Protein AF-A0A8T1KEF1-F1 (afdb_monomer_lite)

Sequence (125 aa):
MGLPLAHEVNLGPLIGPEAVEKASELVEDAVIHGAKVLTGGKSSDLGKNFYEATVLTIVNENMRIWGEEIFGPVVPLFSFSRMCPVFSALPGELETGMVAVNVGSRLSKPLWWYQGIPPASPHGP

Foldseek 3Di:
DADPPDPPDPDHFAPDLVLQVLLLVLLVQQVVVPKDWPDFNHADPNDSRRGDQTEIEPGDPVGPVQQDDSSHNYHYDDDDDDVPPPQVRRPPDPVDPDDDDDDDPDDPDDPCVVVVHDPDDPPDD

pLDDT: mean 75.49, std 22.12, range [38.0, 97.62]

Radius of gyration: 19.04 Å; chains: 1; bounding box: 67×28×41 Å

Organism: NCBI:txid29920

InterPro domains:
  IPR015590 Aldehyde dehydrogenase domain [PF00171] (1-81)
  IPR016161 Aldehyde/histidinol dehydrogenase [SSF53720] (2-117)
  IPR016163 Aldehyde dehydrogenase, C-terminal [G3DSA:3.40.309.10] (1-82)
  IPR050740 Aldehyde Dehydrogenase Superfamily [PTHR43353] (5-81)

Structure (mmCIF, N/CA/C/O backbone):
data_AF-A0A8T1KEF1-F1
#
_entry.id   AF-A0A8T1KEF1-F1
#
loop_
_atom_site.group_PDB
_atom_site.id
_atom_site.type_symbol
_atom_site.label_atom_id
_atom_site.label_alt_id
_atom_site.label_comp_id
_atom_site.label_asym_id
_atom_site.label_entity_id
_atom_site.label_seq_id
_atom_site.pdbx_PDB_ins_code
_atom_site.Cartn_x
_atom_site.Cartn_y
_atom_site.Cartn_z
_atom_site.occupancy
_atom_site.B_iso_or_equiv
_atom_site.auth_seq_id
_atom_site.auth_comp_id
_atom_site.auth_asym_id
_atom_site.auth_atom_id
_atom_site.pdbx_PDB_model_num
ATOM 1 N N . MET A 1 1 ? -1.444 -8.962 12.831 1.00 87.88 1 MET A N 1
ATOM 2 C CA . MET A 1 1 ? -1.525 -7.552 13.274 1.00 87.88 1 MET A CA 1
ATOM 3 C C . MET A 1 1 ? -2.254 -7.504 14.600 1.00 87.88 1 MET A C 1
ATOM 5 O O . MET A 1 1 ? -3.103 -8.359 14.817 1.00 87.88 1 MET A O 1
ATOM 9 N N . GLY A 1 2 ? -1.939 -6.551 15.472 1.00 87.62 2 GLY A N 1
ATOM 10 C CA . GLY A 1 2 ? -2.623 -6.433 16.759 1.00 87.62 2 GLY A CA 1
ATOM 11 C C . GLY A 1 2 ? -2.019 -5.377 17.674 1.00 87.62 2 GLY A C 1
ATOM 12 O O . GLY A 1 2 ? -1.130 -4.625 17.278 1.00 87.62 2 GLY A O 1
ATOM 13 N N . LEU A 1 3 ? -2.513 -5.318 18.912 1.00 88.31 3 LEU A N 1
ATOM 14 C CA . LEU A 1 3 ? -1.974 -4.414 19.926 1.00 88.31 3 LEU A CA 1
ATOM 15 C C . LEU A 1 3 ? -0.510 -4.767 20.240 1.00 88.31 3 LEU A C 1
ATOM 17 O O . LEU A 1 3 ? -0.198 -5.945 20.405 1.00 88.31 3 LEU A O 1
ATOM 21 N N . PRO A 1 4 ? 0.380 -3.773 20.394 1.00 82.69 4 PRO A N 1
ATOM 22 C CA . PRO A 1 4 ? 1.822 -4.009 20.516 1.00 82.69 4 PRO A CA 1
ATOM 23 C C . PRO A 1 4 ? 2.234 -4.768 21.787 1.00 82.69 4 PRO A C 1
ATOM 25 O O . PRO A 1 4 ? 3.337 -5.296 21.846 1.00 82.69 4 PRO A O 1
ATOM 28 N N . LEU A 1 5 ? 1.363 -4.831 22.801 1.00 87.06 5 LEU A N 1
ATOM 29 C CA . LEU A 1 5 ? 1.615 -5.551 24.055 1.00 87.06 5 LEU A CA 1
ATOM 30 C C . LEU A 1 5 ? 1.075 -6.991 24.055 1.00 87.06 5 LEU A C 1
ATOM 32 O O . LEU A 1 5 ? 1.278 -7.712 25.030 1.00 87.06 5 LEU A O 1
ATOM 36 N N . ALA A 1 6 ? 0.357 -7.410 23.009 1.00 84.38 6 ALA A N 1
ATOM 37 C CA . ALA A 1 6 ? -0.170 -8.766 22.922 1.00 84.38 6 ALA A CA 1
ATOM 38 C C . ALA A 1 6 ? 0.920 -9.752 22.475 1.00 84.38 6 ALA A C 1
ATOM 40 O O . ALA A 1 6 ? 1.744 -9.449 21.611 1.00 84.38 6 ALA A O 1
ATOM 41 N N . HIS A 1 7 ? 0.902 -10.952 23.059 1.00 77.75 7 HIS A N 1
ATOM 42 C CA . HIS A 1 7 ? 1.778 -12.042 22.638 1.00 77.75 7 HIS A CA 1
ATOM 43 C C . HIS A 1 7 ? 1.435 -12.439 21.188 1.00 77.75 7 HIS A C 1
ATOM 45 O O . HIS A 1 7 ? 0.266 -12.420 20.808 1.00 77.75 7 HIS A O 1
ATOM 51 N N . GLU A 1 8 ? 2.445 -12.783 20.383 1.00 86.62 8 GLU A N 1
ATOM 52 C CA . GLU A 1 8 ? 2.295 -13.220 18.975 1.00 86.62 8 GLU A CA 1
ATOM 53 C C . GLU A 1 8 ? 1.862 -12.136 17.962 1.00 86.62 8 GLU A C 1
ATOM 55 O O . GLU A 1 8 ? 1.349 -12.440 16.885 1.00 86.62 8 GLU A O 1
ATOM 60 N N . VAL A 1 9 ? 2.108 -10.853 18.251 1.00 87.25 9 VAL A N 1
ATOM 61 C CA . VAL A 1 9 ? 1.891 -9.766 17.282 1.00 87.25 9 VAL A CA 1
ATOM 62 C C . VAL A 1 9 ? 3.174 -9.430 16.518 1.00 87.25 9 VAL A C 1
ATOM 64 O O . VAL A 1 9 ? 4.139 -8.931 17.086 1.00 87.25 9 VAL A O 1
ATOM 67 N N . ASN A 1 10 ? 3.163 -9.634 15.196 1.00 86.56 10 ASN A N 1
ATOM 68 C CA . ASN A 1 10 ? 4.283 -9.263 14.313 1.00 86.56 10 ASN A CA 1
ATOM 69 C C . ASN A 1 10 ? 4.191 -7.844 13.728 1.00 86.56 10 ASN A C 1
ATOM 71 O O . ASN A 1 10 ? 5.178 -7.341 13.201 1.00 86.56 10 ASN A O 1
ATOM 75 N N . LEU A 1 11 ? 3.010 -7.218 13.764 1.00 89.50 11 LEU A N 1
ATOM 76 C CA . LEU A 1 11 ? 2.776 -5.896 13.178 1.00 89.50 11 LEU A CA 1
ATOM 77 C C . LEU A 1 11 ? 1.776 -5.107 14.032 1.00 89.50 11 LEU A C 1
ATOM 79 O O . LEU A 1 11 ? 0.619 -5.518 14.177 1.00 89.50 11 LEU A O 1
ATOM 83 N N . GLY A 1 12 ? 2.261 -4.010 14.612 1.00 91.75 12 GLY A N 1
ATOM 84 C CA . GLY A 1 12 ? 1.495 -3.069 15.426 1.00 91.75 12 GLY A CA 1
ATOM 85 C C . GLY A 1 12 ? 0.907 -1.907 14.613 1.00 91.75 12 GLY A C 1
ATOM 86 O O . GLY A 1 12 ? 1.032 -1.891 13.388 1.00 91.75 12 GLY A O 1
ATOM 87 N N . PRO A 1 13 ? 0.255 -0.942 15.282 1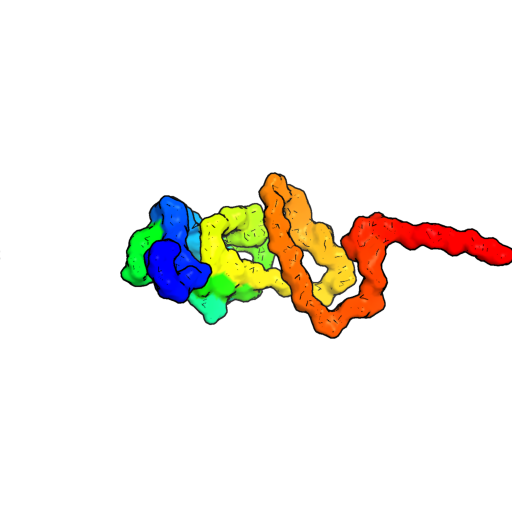.00 94.69 13 PRO A N 1
ATOM 88 C CA . PRO A 1 13 ? -0.279 0.248 14.631 1.00 94.69 13 PRO A CA 1
ATOM 89 C C . PRO A 1 13 ? 0.840 1.196 14.185 1.00 94.69 13 PRO A C 1
ATOM 91 O O . PRO A 1 13 ? 1.941 1.191 14.736 1.00 94.69 13 PRO A O 1
ATOM 94 N N . LEU A 1 14 ? 0.520 2.060 13.228 1.00 94.12 14 LEU A N 1
ATOM 95 C CA . LEU A 1 14 ? 1.307 3.242 12.908 1.00 94.12 14 LEU A CA 1
ATOM 96 C C . LEU A 1 14 ? 1.209 4.290 14.019 1.00 94.12 14 LEU A C 1
ATOM 98 O O . LEU A 1 14 ? 0.326 4.247 14.881 1.00 94.12 14 LEU A O 1
ATOM 102 N N . ILE A 1 15 ? 2.127 5.256 13.973 1.00 93.62 15 ILE A N 1
ATOM 103 C CA . ILE A 1 15 ? 2.265 6.302 14.993 1.00 93.62 15 ILE A CA 1
ATOM 104 C C . ILE A 1 15 ? 0.994 7.150 15.161 1.00 93.62 15 ILE A C 1
ATOM 106 O O . ILE A 1 15 ? 0.706 7.622 16.258 1.00 93.62 15 ILE A O 1
ATOM 110 N N . GLY A 1 16 ? 0.204 7.301 14.095 1.00 94.25 16 GLY A N 1
ATOM 111 C CA . GLY A 1 16 ? -1.014 8.098 14.088 1.00 94.25 16 GLY A CA 1
ATOM 112 C C . GLY A 1 16 ? -1.805 7.966 12.783 1.00 94.25 16 GLY A C 1
ATOM 113 O O . GLY A 1 16 ? -1.338 7.314 11.847 1.00 94.25 16 GLY A O 1
ATOM 114 N N . PRO A 1 17 ? -2.991 8.595 12.711 1.00 93.88 17 PRO A N 1
ATOM 115 C CA . PRO A 1 17 ? -3.856 8.547 11.532 1.00 93.88 17 PRO A CA 1
ATOM 116 C C . PRO A 1 17 ? -3.216 9.201 10.299 1.00 93.88 17 PRO A C 1
ATOM 118 O O . PRO A 1 17 ? -3.391 8.690 9.202 1.00 93.88 17 PRO A O 1
ATOM 121 N N . GLU A 1 18 ? -2.405 10.248 10.474 1.00 94.69 18 GLU A N 1
ATOM 122 C CA . GLU A 1 18 ? -1.678 10.902 9.370 1.00 94.69 18 GLU A CA 1
ATOM 123 C C . GLU A 1 18 ? -0.717 9.937 8.656 1.00 94.69 18 GLU A C 1
ATOM 125 O O . GLU A 1 18 ? -0.559 9.985 7.440 1.00 94.69 18 GLU A O 1
ATOM 130 N N . ALA A 1 19 ? -0.100 9.004 9.393 1.00 94.25 19 ALA A N 1
ATOM 131 C CA . ALA A 1 19 ? 0.765 7.987 8.796 1.00 94.25 19 ALA A CA 1
ATOM 132 C C . ALA A 1 19 ? -0.034 6.941 7.998 1.00 94.25 19 ALA A C 1
ATOM 134 O O . ALA A 1 19 ? 0.452 6.434 6.990 1.00 94.25 19 ALA A O 1
ATOM 135 N N . VAL A 1 20 ? -1.262 6.630 8.431 1.00 95.62 20 VAL A N 1
ATOM 136 C CA . VAL A 1 20 ? -2.186 5.748 7.697 1.00 95.62 20 VAL A CA 1
ATOM 137 C C . VAL A 1 20 ? -2.658 6.427 6.413 1.00 95.62 20 VAL A C 1
ATOM 139 O O . VAL A 1 20 ? -2.646 5.799 5.359 1.00 95.62 20 VAL A O 1
ATOM 142 N N . GLU A 1 21 ? -3.027 7.705 6.495 1.00 95.25 21 GLU A N 1
ATOM 143 C CA . GLU A 1 21 ? -3.440 8.519 5.349 1.00 95.25 21 GLU A CA 1
ATOM 144 C C . GLU A 1 21 ? -2.317 8.621 4.315 1.00 95.25 21 GLU A C 1
ATOM 146 O O . GLU A 1 21 ? -2.516 8.221 3.172 1.00 95.25 21 GLU A O 1
ATOM 151 N N . LYS A 1 22 ? -1.100 8.994 4.736 1.00 95.12 22 LYS A N 1
ATOM 152 C CA . LYS A 1 22 ? 0.072 9.037 3.850 1.00 95.12 22 LYS A CA 1
ATOM 153 C C . LYS A 1 22 ? 0.339 7.691 3.168 1.00 95.12 22 LYS A C 1
ATOM 155 O O . LYS A 1 22 ? 0.625 7.650 1.972 1.00 95.12 22 LYS A O 1
ATOM 160 N N . ALA A 1 23 ? 0.256 6.584 3.910 1.00 95.56 23 ALA A N 1
ATOM 161 C CA . ALA A 1 23 ? 0.446 5.255 3.333 1.00 95.56 23 ALA A CA 1
ATOM 162 C C . ALA A 1 23 ? -0.637 4.931 2.290 1.00 95.56 23 ALA A C 1
ATOM 164 O O . ALA A 1 23 ? -0.311 4.408 1.225 1.00 95.56 23 ALA A O 1
ATOM 165 N N . SER A 1 24 ? -1.899 5.281 2.569 1.00 96.06 24 SER A N 1
ATOM 166 C CA . SER A 1 24 ? -3.013 5.112 1.629 1.00 96.06 24 SER A CA 1
ATOM 167 C C . SER A 1 24 ? -2.817 5.940 0.366 1.00 96.06 24 SER A C 1
ATOM 169 O O . SER A 1 24 ? -2.888 5.386 -0.724 1.00 96.06 24 SER A O 1
ATOM 171 N N . GLU A 1 25 ? -2.475 7.223 0.494 1.00 96.88 25 GLU A N 1
ATOM 172 C CA . GLU A 1 25 ? -2.245 8.118 -0.644 1.00 96.88 25 GLU A CA 1
ATOM 173 C C . GLU A 1 25 ? -1.134 7.612 -1.570 1.00 96.88 25 GLU A C 1
ATOM 175 O O . GLU A 1 25 ? -1.282 7.643 -2.790 1.00 96.88 25 GLU A O 1
ATOM 180 N N . LEU A 1 26 ? -0.024 7.119 -1.010 1.00 96.62 26 LEU A N 1
ATOM 181 C CA . LEU A 1 26 ? 1.083 6.574 -1.802 1.00 96.62 26 LEU A CA 1
ATOM 182 C C . LEU A 1 26 ? 0.702 5.272 -2.515 1.00 96.62 26 LEU A C 1
ATOM 184 O O . LEU A 1 26 ? 1.136 5.035 -3.644 1.00 96.62 26 LEU A O 1
ATOM 188 N N . VAL A 1 27 ? -0.105 4.423 -1.874 1.00 96.69 27 VAL A N 1
ATOM 189 C CA . VAL A 1 27 ? -0.628 3.197 -2.491 1.00 96.69 27 VAL A CA 1
ATOM 190 C C . VAL A 1 27 ? -1.625 3.532 -3.598 1.00 96.69 27 VAL A C 1
ATOM 192 O O . VAL A 1 27 ? -1.541 2.959 -4.683 1.00 96.69 27 VAL A O 1
ATOM 195 N N . GLU A 1 28 ? -2.540 4.465 -3.353 1.00 97.25 28 GLU A N 1
ATOM 196 C CA . GLU A 1 28 ? -3.536 4.925 -4.322 1.00 97.25 28 GLU A CA 1
ATOM 197 C C . GLU A 1 28 ? -2.873 5.565 -5.543 1.00 97.25 28 GLU A C 1
ATOM 199 O O . GLU A 1 28 ? -3.186 5.183 -6.671 1.00 97.25 28 GLU A O 1
ATOM 204 N N . ASP A 1 29 ? -1.902 6.457 -5.332 1.00 97.44 29 ASP A N 1
ATOM 205 C CA . ASP A 1 29 ? -1.092 7.048 -6.398 1.00 97.44 29 ASP A CA 1
ATOM 206 C C . ASP A 1 29 ? -0.408 5.970 -7.243 1.00 97.44 29 ASP A C 1
ATOM 208 O O . ASP A 1 29 ? -0.520 5.969 -8.472 1.00 97.44 29 ASP A O 1
ATOM 212 N N . ALA A 1 30 ? 0.246 5.002 -6.597 1.00 96.25 30 ALA A N 1
ATOM 213 C CA . ALA A 1 30 ? 0.907 3.918 -7.304 1.00 96.25 30 ALA A CA 1
ATOM 214 C C . ALA A 1 30 ? -0.091 3.105 -8.146 1.00 96.25 30 ALA A C 1
ATOM 216 O O . ALA A 1 30 ? 0.192 2.792 -9.302 1.00 96.25 30 ALA A O 1
ATOM 217 N N . VAL A 1 31 ? -1.272 2.785 -7.607 1.00 96.88 31 VAL A N 1
ATOM 218 C CA . VAL A 1 31 ? -2.317 2.040 -8.331 1.00 96.88 31 VAL A CA 1
ATOM 219 C C . VAL A 1 31 ? -2.857 2.838 -9.521 1.00 96.88 31 VAL A C 1
ATOM 221 O O . VAL A 1 31 ? -2.996 2.273 -10.608 1.00 96.88 31 VAL A O 1
ATOM 224 N N . ILE A 1 32 ? -3.100 4.143 -9.358 1.00 97.62 32 ILE A N 1
ATOM 225 C CA . ILE A 1 32 ? -3.529 5.045 -10.442 1.00 97.62 32 ILE A CA 1
ATOM 226 C C . ILE A 1 32 ? -2.507 5.046 -11.586 1.00 97.62 32 ILE A C 1
ATOM 228 O O . ILE A 1 32 ? -2.883 5.008 -12.758 1.00 97.62 32 ILE A O 1
ATOM 232 N N . HIS A 1 33 ? -1.218 5.009 -11.253 1.00 96.06 33 HIS A N 1
ATOM 233 C CA . HIS A 1 33 ? -0.115 4.981 -12.215 1.00 96.06 33 HIS A CA 1
ATOM 234 C C . HIS A 1 33 ? 0.272 3.563 -12.685 1.00 96.06 33 HIS A C 1
ATOM 236 O O . HIS A 1 33 ? 1.287 3.382 -13.363 1.00 96.06 33 HIS A O 1
ATOM 242 N N . GLY A 1 34 ? -0.542 2.548 -12.373 1.00 94.88 34 GLY A N 1
ATOM 243 C CA . GLY A 1 34 ? -0.443 1.205 -12.952 1.00 94.88 34 GLY A CA 1
ATOM 244 C C . GLY A 1 34 ? 0.242 0.144 -12.087 1.00 94.88 34 GLY A C 1
ATOM 245 O O . GLY A 1 34 ? 0.461 -0.972 -12.571 1.00 94.88 34 GLY A O 1
ATOM 246 N N . ALA A 1 35 ? 0.557 0.441 -10.824 1.00 95.81 35 ALA A N 1
ATOM 247 C CA . ALA A 1 35 ? 0.988 -0.577 -9.874 1.00 95.81 35 ALA A CA 1
ATOM 248 C C . ALA A 1 35 ? -0.162 -1.537 -9.561 1.00 95.81 35 ALA A C 1
ATOM 250 O O . ALA A 1 35 ? -1.345 -1.216 -9.689 1.00 95.81 35 ALA A O 1
ATOM 251 N N . LYS A 1 36 ? 0.189 -2.733 -9.095 1.00 96.25 36 LYS A N 1
ATOM 252 C CA . LYS A 1 36 ? -0.781 -3.723 -8.626 1.00 96.25 36 LYS A CA 1
ATOM 253 C C . LYS A 1 36 ? -0.540 -4.061 -7.169 1.00 96.25 36 LYS A C 1
ATOM 255 O O . LYS A 1 36 ? 0.573 -4.435 -6.799 1.00 96.25 36 LYS A O 1
ATOM 260 N N . VAL A 1 37 ? -1.608 -4.011 -6.382 1.00 97.06 37 VAL A N 1
ATOM 261 C CA . VAL A 1 37 ? -1.632 -4.513 -5.007 1.00 97.06 37 VAL A CA 1
ATOM 262 C C . VAL A 1 37 ? -1.697 -6.038 -5.048 1.00 97.06 37 VAL A C 1
ATOM 264 O O . VAL A 1 37 ? -2.654 -6.610 -5.566 1.00 97.06 37 VAL A O 1
ATOM 267 N N . LEU A 1 38 ? -0.668 -6.702 -4.525 1.00 96.06 38 LEU A N 1
ATOM 268 C CA . LEU A 1 38 ? -0.631 -8.161 -4.398 1.00 96.06 38 LEU A CA 1
ATOM 269 C C . LEU A 1 38 ? -1.322 -8.635 -3.110 1.00 96.06 38 LEU A C 1
ATOM 271 O O . LEU A 1 38 ? -1.942 -9.693 -3.088 1.00 96.06 38 LEU A O 1
ATOM 275 N N . THR A 1 39 ? -1.203 -7.852 -2.039 1.00 95.75 39 THR A N 1
ATOM 276 C CA . THR A 1 39 ? -1.862 -8.062 -0.743 1.00 95.75 39 THR A CA 1
ATOM 277 C C . THR A 1 39 ? -1.980 -6.723 -0.022 1.00 95.75 39 THR A C 1
ATOM 279 O O . THR A 1 39 ? -1.178 -5.826 -0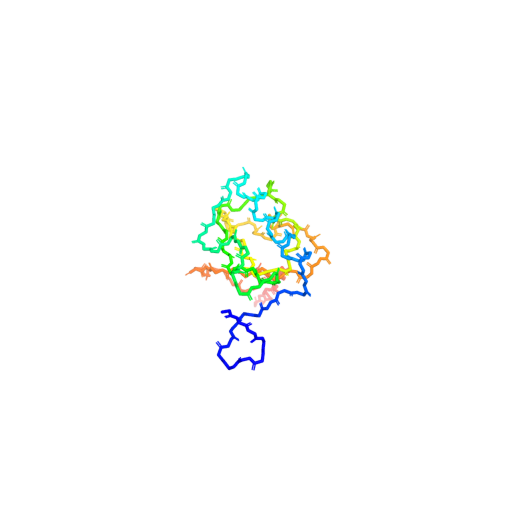.292 1.00 95.75 39 THR A O 1
ATOM 282 N N . GLY A 1 40 ? -2.937 -6.601 0.900 1.00 96.25 40 GLY A N 1
ATOM 283 C CA . GLY A 1 40 ? -3.145 -5.397 1.704 1.00 96.25 40 GLY A CA 1
ATOM 284 C C . GLY A 1 40 ? -3.746 -4.240 0.905 1.00 96.25 40 GLY A C 1
ATOM 285 O O . GLY A 1 40 ? -4.678 -4.430 0.124 1.00 96.25 40 GLY A O 1
ATOM 286 N N . GLY A 1 41 ? -3.180 -3.047 1.089 1.00 94.62 41 GLY A N 1
ATOM 287 C CA . GLY A 1 41 ? -3.507 -1.829 0.344 1.00 94.62 41 GLY A CA 1
ATOM 288 C C . GLY A 1 41 ? -4.655 -1.012 0.928 1.00 94.62 41 GLY A C 1
ATOM 289 O O . GLY A 1 41 ? -5.274 -0.238 0.205 1.00 94.62 41 GLY A O 1
ATOM 290 N N . LYS A 1 42 ? -4.982 -1.207 2.209 1.00 95.56 42 LYS A N 1
ATOM 291 C CA . LYS A 1 42 ? -6.086 -0.515 2.883 1.00 95.56 42 LYS A CA 1
ATOM 292 C C . LYS A 1 42 ? -5.865 -0.401 4.389 1.00 95.56 42 LYS A C 1
ATOM 294 O O . LYS A 1 42 ? -5.070 -1.135 4.979 1.00 95.56 42 LYS A O 1
ATOM 299 N N . SER A 1 43 ? -6.628 0.489 5.014 1.00 93.94 43 SER A N 1
ATOM 300 C CA . SER A 1 43 ? -6.754 0.562 6.471 1.00 93.94 43 SER A CA 1
ATOM 301 C C . SER A 1 43 ? -7.365 -0.721 7.035 1.00 93.94 43 SER A C 1
ATOM 303 O O . SER A 1 43 ? -8.208 -1.356 6.402 1.00 93.94 43 SER A O 1
ATOM 305 N N . SER A 1 44 ? -6.935 -1.104 8.234 1.00 92.44 44 SER A N 1
ATOM 306 C CA . SER A 1 44 ? -7.372 -2.332 8.896 1.00 92.44 44 SER A CA 1
ATOM 307 C C . SER A 1 44 ? -8.511 -2.069 9.883 1.00 92.44 44 SER A C 1
ATOM 309 O O . SER A 1 44 ? -8.508 -1.076 10.610 1.00 92.44 44 SER A O 1
ATOM 311 N N . ASP A 1 45 ? -9.431 -3.027 10.001 1.00 90.88 45 ASP A N 1
ATOM 312 C CA . ASP A 1 45 ? -10.554 -2.969 10.950 1.00 90.88 45 ASP A CA 1
ATOM 313 C C . ASP A 1 45 ? -10.122 -3.019 12.431 1.00 90.88 45 ASP A C 1
ATOM 315 O O . ASP A 1 45 ? -10.930 -2.807 13.333 1.00 90.88 45 ASP A O 1
ATOM 319 N N . LEU A 1 46 ? -8.836 -3.272 12.705 1.00 89.31 46 LEU A N 1
ATOM 320 C CA . LEU A 1 46 ? -8.258 -3.291 14.054 1.00 89.31 46 LEU A CA 1
ATOM 321 C C . LEU A 1 46 ? -8.171 -1.897 14.701 1.00 89.31 46 LEU A C 1
ATOM 323 O O . LEU A 1 46 ? -7.960 -1.796 15.911 1.00 89.31 46 LEU A O 1
ATOM 327 N N . GLY A 1 47 ? -8.328 -0.825 13.920 1.00 91.19 47 GLY A N 1
ATOM 328 C CA . GLY A 1 47 ? -8.420 0.543 14.423 1.00 91.19 47 GLY A CA 1
ATOM 329 C C . GLY A 1 47 ? -7.835 1.583 13.470 1.00 91.19 47 GLY A C 1
ATOM 330 O O . GLY A 1 47 ? -7.128 1.262 12.522 1.00 91.19 47 GLY A O 1
ATOM 331 N N . LYS A 1 48 ? -8.077 2.863 13.774 1.00 93.12 48 LYS A N 1
ATOM 332 C CA . LYS A 1 48 ? -7.738 4.007 12.901 1.00 93.12 48 LYS A CA 1
ATOM 333 C C . LYS A 1 48 ? -6.253 4.161 12.564 1.00 93.12 48 LYS A C 1
ATOM 335 O O . LYS A 1 48 ? -5.935 4.815 11.583 1.00 93.12 48 LYS A O 1
ATOM 340 N N . ASN A 1 49 ? -5.368 3.581 13.373 1.00 95.69 49 ASN A N 1
ATOM 341 C CA . ASN A 1 49 ? -3.920 3.661 13.181 1.00 95.69 49 ASN A CA 1
ATOM 342 C C . ASN A 1 49 ? -3.343 2.391 12.539 1.00 95.69 49 ASN A C 1
ATOM 344 O O . ASN A 1 49 ? -2.128 2.252 12.453 1.00 95.69 49 ASN A O 1
ATOM 348 N N . PHE A 1 50 ? -4.172 1.429 12.133 1.00 95.25 50 PHE A N 1
ATOM 349 C CA . PHE A 1 50 ? -3.695 0.202 11.509 1.00 95.25 50 PHE A CA 1
ATOM 350 C C . PHE A 1 50 ? -3.852 0.275 9.992 1.00 95.25 50 PHE A C 1
ATOM 352 O O . PHE A 1 50 ? -4.931 0.565 9.478 1.00 95.25 50 PHE A O 1
ATOM 359 N N . TYR A 1 51 ? -2.777 -0.064 9.287 1.00 96.06 51 TYR A N 1
ATOM 360 C CA . TYR A 1 51 ? -2.759 -0.230 7.839 1.00 96.06 51 TYR A CA 1
ATOM 361 C C . TYR A 1 51 ? -2.293 -1.649 7.514 1.00 96.06 51 TYR A C 1
ATOM 363 O O . TYR A 1 51 ? -1.400 -2.178 8.182 1.00 96.06 51 TYR A O 1
ATOM 371 N N . GLU A 1 52 ? -2.927 -2.296 6.539 1.00 96.12 52 GLU A N 1
ATOM 372 C CA . GLU A 1 52 ? -2.602 -3.675 6.186 1.00 96.12 52 GLU A CA 1
ATOM 373 C C . GLU A 1 52 ? -1.187 -3.787 5.605 1.00 96.12 52 GLU A C 1
ATOM 375 O O . GLU A 1 52 ? -0.721 -2.915 4.868 1.00 96.12 52 GLU A O 1
ATOM 380 N N . ALA A 1 53 ? -0.506 -4.897 5.902 1.00 95.62 53 ALA A N 1
ATOM 381 C CA . ALA A 1 53 ? 0.762 -5.215 5.259 1.00 95.62 53 ALA A CA 1
ATOM 382 C C . ALA A 1 53 ? 0.558 -5.315 3.742 1.00 95.62 53 ALA A C 1
ATOM 384 O O . ALA A 1 53 ? -0.187 -6.171 3.258 1.00 95.62 53 ALA A O 1
ATOM 385 N N . THR A 1 54 ? 1.211 -4.420 3.009 1.00 96.25 54 THR A N 1
ATOM 386 C CA . THR A 1 54 ? 0.934 -4.156 1.602 1.00 96.25 54 THR A CA 1
ATOM 387 C C . THR A 1 54 ? 2.141 -4.486 0.749 1.00 96.25 54 THR A C 1
ATOM 389 O O . THR A 1 54 ? 3.254 -4.059 1.043 1.00 96.25 54 THR A O 1
ATOM 392 N N . VAL A 1 55 ? 1.921 -5.221 -0.338 1.00 95.50 55 VAL A N 1
ATOM 393 C CA . VAL A 1 55 ? 2.951 -5.465 -1.354 1.00 95.50 55 VAL A CA 1
ATOM 394 C C . VAL A 1 55 ? 2.463 -4.902 -2.676 1.00 95.50 55 VAL A C 1
ATOM 396 O O . VAL A 1 55 ? 1.405 -5.304 -3.164 1.00 95.50 55 VAL A O 1
ATOM 399 N N . LEU A 1 56 ? 3.244 -3.996 -3.262 1.00 94.81 56 LEU A N 1
ATOM 400 C CA . LEU A 1 56 ? 2.987 -3.448 -4.590 1.00 94.81 56 LEU A CA 1
ATOM 401 C C . LEU A 1 56 ? 3.921 -4.083 -5.614 1.00 94.81 56 LEU A C 1
ATOM 403 O O . LEU A 1 56 ? 5.099 -4.303 -5.354 1.00 94.81 56 LEU A O 1
ATOM 407 N N . THR A 1 57 ? 3.396 -4.350 -6.801 1.00 93.81 57 THR A N 1
ATOM 408 C CA . THR A 1 57 ? 4.145 -4.857 -7.956 1.00 93.81 57 THR A CA 1
ATOM 409 C C . THR A 1 57 ? 3.978 -3.914 -9.139 1.00 93.81 57 THR A C 1
ATOM 411 O O . THR A 1 57 ? 3.036 -3.125 -9.170 1.00 93.81 57 THR A O 1
ATOM 414 N N . ILE A 1 58 ? 4.864 -4.024 -10.138 1.00 91.31 58 ILE A N 1
ATOM 415 C CA . ILE A 1 58 ? 4.861 -3.150 -11.329 1.00 91.31 58 ILE A CA 1
ATOM 416 C C . ILE A 1 58 ? 5.111 -1.679 -10.938 1.00 91.31 58 ILE A C 1
ATOM 418 O O . ILE A 1 58 ? 4.614 -0.753 -11.572 1.00 91.31 58 ILE A O 1
ATOM 422 N N . VAL A 1 59 ? 5.891 -1.457 -9.876 1.00 91.69 59 VAL A N 1
ATOM 423 C CA . VAL A 1 59 ? 6.237 -0.105 -9.434 1.00 91.69 59 VAL A CA 1
ATOM 424 C C . VAL A 1 59 ? 7.292 0.484 -10.372 1.00 91.69 59 VAL A C 1
ATOM 426 O O . VAL A 1 59 ? 8.273 -0.190 -10.697 1.00 91.69 59 VAL A O 1
ATOM 429 N N . ASN A 1 60 ? 7.079 1.723 -10.822 1.00 87.75 60 ASN A N 1
ATOM 430 C CA . ASN A 1 60 ? 7.972 2.444 -11.732 1.00 87.75 60 ASN A CA 1
ATOM 431 C C . ASN A 1 60 ? 8.202 3.899 -11.287 1.00 87.75 60 ASN A C 1
ATOM 433 O O . ASN A 1 60 ? 7.526 4.392 -10.389 1.00 87.75 60 ASN A O 1
ATOM 437 N N . GLU A 1 61 ? 9.159 4.566 -11.930 1.00 88.94 61 GLU A N 1
ATOM 438 C CA . GLU A 1 61 ? 9.653 5.915 -11.607 1.00 88.94 61 GLU A CA 1
ATOM 439 C C . GLU A 1 61 ? 8.621 7.046 -11.672 1.00 88.94 61 GLU A C 1
ATOM 441 O O . GLU A 1 61 ? 8.858 8.110 -11.108 1.00 88.94 61 GLU A O 1
ATOM 446 N N . ASN A 1 62 ? 7.467 6.826 -12.306 1.00 89.12 62 ASN A N 1
ATOM 447 C CA . ASN A 1 62 ? 6.399 7.827 -12.363 1.00 89.12 62 ASN A CA 1
ATOM 448 C C . ASN A 1 62 ? 5.505 7.826 -11.112 1.00 89.12 62 ASN A C 1
ATOM 450 O O . ASN A 1 62 ? 4.605 8.652 -11.015 1.00 89.12 62 ASN A O 1
ATOM 454 N N . MET A 1 63 ? 5.707 6.885 -10.187 1.00 93.56 63 MET A N 1
ATOM 455 C CA . MET A 1 63 ? 4.913 6.760 -8.964 1.00 93.56 63 MET A CA 1
ATOM 456 C C . MET A 1 63 ? 5.590 7.500 -7.822 1.00 93.56 63 MET A C 1
ATOM 458 O O . MET A 1 63 ? 6.794 7.347 -7.619 1.00 93.56 63 MET A O 1
ATOM 462 N N . ARG A 1 64 ? 4.820 8.205 -6.992 1.00 93.12 64 ARG A N 1
ATOM 463 C CA . ARG A 1 64 ? 5.348 8.886 -5.798 1.00 93.12 64 ARG A CA 1
ATOM 464 C C . ARG A 1 64 ? 6.111 7.929 -4.886 1.00 93.12 64 ARG A C 1
ATOM 466 O O . ARG A 1 64 ? 7.185 8.256 -4.389 1.00 93.12 64 ARG A O 1
ATOM 473 N N . ILE A 1 65 ? 5.611 6.697 -4.759 1.00 91.81 65 ILE A N 1
ATOM 474 C CA . ILE A 1 65 ? 6.224 5.635 -3.950 1.00 91.81 65 ILE A CA 1
ATOM 475 C C . ILE A 1 65 ? 7.629 5.207 -4.421 1.00 91.81 65 ILE A C 1
ATOM 477 O O . ILE A 1 65 ? 8.324 4.481 -3.714 1.00 91.81 65 ILE A O 1
ATOM 481 N N . TRP A 1 66 ? 8.056 5.628 -5.615 1.00 87.56 66 TRP A N 1
ATOM 482 C CA . TRP A 1 66 ? 9.416 5.412 -6.102 1.00 87.56 66 TRP A CA 1
ATOM 483 C C . TRP A 1 66 ? 10.443 6.304 -5.394 1.00 87.56 66 TRP A C 1
ATOM 485 O O . TRP A 1 66 ? 11.571 5.870 -5.184 1.00 87.56 66 TRP A O 1
ATOM 495 N N . GLY A 1 67 ? 10.072 7.538 -5.036 1.00 83.81 67 GLY A N 1
ATOM 496 C CA . GLY A 1 67 ? 10.982 8.527 -4.445 1.00 83.81 67 GLY A CA 1
ATOM 497 C C . GLY A 1 67 ? 10.609 8.990 -3.036 1.00 83.81 67 GLY A C 1
ATOM 498 O O . GLY A 1 67 ? 11.434 9.601 -2.365 1.00 83.81 67 GLY A O 1
ATOM 499 N N . GLU A 1 68 ? 9.390 8.721 -2.572 1.00 86.62 68 GLU A N 1
ATOM 500 C CA . GLU A 1 68 ? 8.917 9.149 -1.255 1.00 86.62 6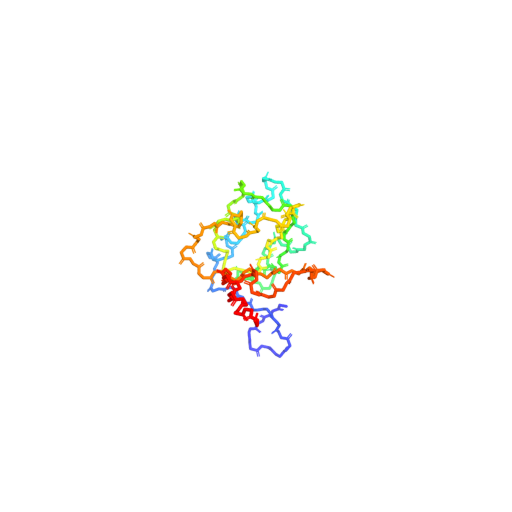8 GLU A CA 1
ATOM 501 C C . GLU A 1 68 ? 9.003 8.033 -0.209 1.00 86.62 68 GLU A C 1
ATOM 503 O O . GLU A 1 68 ? 8.657 6.877 -0.455 1.00 86.62 68 GLU A O 1
ATOM 508 N N . GLU A 1 69 ? 9.396 8.400 1.012 1.00 85.31 69 GLU A N 1
ATOM 509 C CA . GLU A 1 69 ? 9.415 7.476 2.142 1.00 85.31 69 GLU A CA 1
ATOM 510 C C . GLU A 1 69 ? 8.004 7.236 2.708 1.00 85.31 69 GLU A C 1
ATOM 512 O O . GLU A 1 69 ? 7.297 8.168 3.116 1.00 85.31 69 GLU A O 1
ATOM 517 N N . ILE A 1 70 ? 7.612 5.959 2.765 1.00 82.12 70 ILE A N 1
ATOM 518 C CA . ILE A 1 70 ? 6.241 5.526 3.069 1.00 82.12 70 ILE A CA 1
ATOM 519 C C . ILE A 1 70 ? 5.948 5.502 4.576 1.00 82.12 70 ILE A C 1
ATOM 521 O O . ILE A 1 70 ? 4.810 5.729 4.975 1.00 82.12 70 ILE A O 1
ATOM 525 N N . PHE A 1 71 ? 6.954 5.219 5.417 1.00 83.25 71 PHE A N 1
ATOM 526 C CA . PHE A 1 71 ? 6.826 5.063 6.882 1.00 83.25 71 PHE A CA 1
ATOM 527 C C . PHE A 1 71 ? 5.667 4.152 7.350 1.00 83.25 71 PHE A C 1
ATOM 529 O O . PHE A 1 71 ? 5.164 4.278 8.467 1.00 83.25 71 PHE A O 1
ATOM 536 N N . GLY A 1 72 ? 5.258 3.200 6.509 1.00 88.00 72 GLY A N 1
ATOM 537 C CA . GLY A 1 72 ? 4.181 2.253 6.779 1.00 88.00 72 GLY A CA 1
ATOM 538 C C . GLY A 1 72 ? 4.527 0.842 6.307 1.00 88.00 72 GLY A C 1
ATOM 539 O O . GLY A 1 72 ? 5.575 0.646 5.688 1.00 88.00 72 GLY A O 1
ATOM 540 N N . PRO A 1 73 ? 3.679 -0.166 6.581 1.00 93.69 73 PRO A N 1
ATOM 541 C CA . PRO A 1 73 ? 3.943 -1.557 6.227 1.00 93.69 73 PRO A CA 1
ATOM 542 C C . PRO A 1 73 ? 3.690 -1.815 4.733 1.00 93.69 73 PRO A C 1
ATOM 544 O O . PRO A 1 73 ? 2.927 -2.707 4.374 1.00 93.69 73 PRO A O 1
ATOM 547 N N . VAL A 1 74 ? 4.305 -1.023 3.855 1.00 94.69 74 VAL A N 1
ATOM 548 C CA . VAL A 1 74 ? 4.148 -1.086 2.401 1.00 94.69 74 VAL A CA 1
ATOM 549 C C . VAL A 1 74 ? 5.499 -1.395 1.770 1.00 94.69 74 VAL A C 1
ATOM 551 O O . VAL A 1 74 ? 6.481 -0.694 2.000 1.00 94.69 74 VAL A O 1
ATOM 554 N N . VAL A 1 75 ? 5.544 -2.447 0.958 1.00 93.19 75 VAL A N 1
ATOM 555 C CA . VAL A 1 75 ? 6.743 -2.897 0.251 1.00 93.19 75 VAL A CA 1
ATOM 556 C C . VAL A 1 75 ? 6.516 -2.760 -1.256 1.00 93.19 75 VAL A C 1
ATOM 558 O O . VAL A 1 75 ? 5.791 -3.575 -1.839 1.00 93.19 75 VAL A O 1
ATOM 561 N N . PRO A 1 76 ? 7.112 -1.750 -1.913 1.00 90.44 76 PRO A N 1
ATOM 562 C CA . PRO A 1 76 ? 7.119 -1.661 -3.366 1.00 90.44 76 PRO A CA 1
ATOM 563 C C . PRO A 1 76 ? 8.151 -2.617 -3.980 1.00 90.44 76 PRO A C 1
ATOM 565 O O . PRO A 1 76 ? 9.308 -2.666 -3.564 1.00 90.44 76 PRO A O 1
ATOM 568 N N . LEU A 1 77 ? 7.734 -3.379 -4.993 1.00 89.38 77 LEU A N 1
ATOM 569 C CA . LEU A 1 77 ? 8.608 -4.238 -5.787 1.00 89.38 77 LEU A CA 1
ATOM 570 C C . LEU A 1 77 ? 8.903 -3.594 -7.140 1.00 89.38 77 LEU A C 1
ATOM 572 O O . LEU A 1 77 ? 8.012 -3.401 -7.975 1.00 89.38 77 LEU A O 1
ATOM 576 N N . PHE A 1 78 ? 10.186 -3.335 -7.362 1.00 84.31 78 PHE A N 1
ATOM 577 C CA . PHE A 1 78 ? 10.721 -2.735 -8.576 1.00 84.31 78 PHE A CA 1
ATOM 578 C C . PHE A 1 78 ? 11.351 -3.819 -9.458 1.00 84.31 78 PHE A C 1
ATOM 580 O O . PHE A 1 78 ? 12.205 -4.585 -9.006 1.00 84.31 78 PHE A O 1
ATOM 587 N N . SER A 1 79 ? 10.944 -3.906 -10.724 1.00 73.62 79 SER A N 1
ATOM 588 C CA . SER A 1 79 ? 11.535 -4.849 -11.683 1.00 73.62 79 SER A CA 1
ATOM 589 C C . SER A 1 79 ? 12.605 -4.172 -12.534 1.00 73.62 79 SER A C 1
ATOM 591 O O . SER A 1 79 ? 12.345 -3.124 -13.118 1.00 73.62 79 SER A O 1
ATOM 593 N N . PHE A 1 80 ? 13.767 -4.807 -12.697 1.00 68.88 80 PHE A N 1
ATOM 594 C CA . PHE A 1 80 ? 14.829 -4.349 -13.598 1.00 68.88 80 PHE A CA 1
ATOM 595 C C . PHE A 1 80 ? 15.227 -5.462 -14.576 1.00 68.88 80 PHE A C 1
ATOM 597 O O . PHE A 1 80 ? 15.414 -6.613 -14.191 1.00 68.88 80 PHE A O 1
ATOM 604 N N . SER A 1 81 ? 15.372 -5.126 -15.863 1.00 56.28 81 SER A N 1
ATOM 605 C CA . SER A 1 81 ? 15.689 -6.107 -16.917 1.00 56.28 81 SER A CA 1
ATOM 606 C C . SER A 1 81 ? 17.183 -6.196 -17.261 1.00 56.28 81 SER A C 1
ATOM 608 O O . SER A 1 81 ? 17.578 -7.095 -18.004 1.00 56.28 81 SER A O 1
ATOM 610 N N . ARG A 1 82 ? 18.036 -5.283 -16.772 1.00 53.41 82 ARG A N 1
ATOM 611 C CA . ARG A 1 82 ? 19.473 -5.260 -17.102 1.00 53.41 82 ARG A CA 1
ATOM 612 C C . ARG A 1 82 ? 20.327 -5.246 -15.838 1.00 53.41 82 ARG A C 1
ATOM 614 O O . ARG A 1 82 ? 20.200 -4.372 -14.992 1.00 53.41 82 ARG A O 1
ATOM 621 N N . MET A 1 83 ? 21.237 -6.214 -15.745 1.00 47.97 83 MET A N 1
ATOM 622 C CA . MET A 1 83 ? 22.191 -6.405 -14.643 1.00 47.97 83 MET A CA 1
ATOM 623 C C . MET A 1 83 ? 23.385 -5.427 -14.728 1.00 47.97 83 MET A C 1
ATOM 625 O O . MET A 1 83 ? 24.534 -5.819 -14.536 1.00 47.97 83 MET A O 1
ATOM 629 N N . CYS A 1 84 ?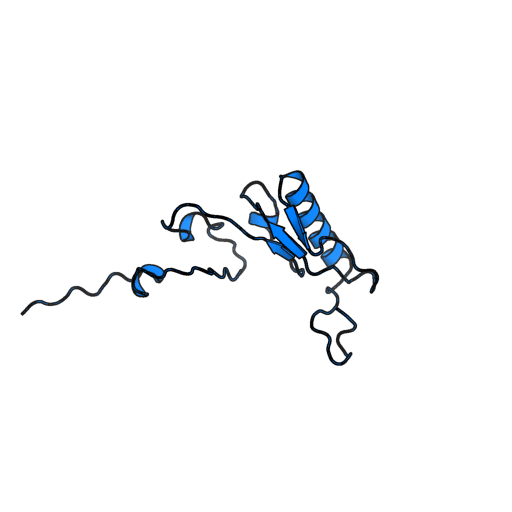 23.136 -4.168 -15.100 1.00 40.38 84 CYS A N 1
ATOM 630 C CA . CYS A 1 84 ? 24.156 -3.141 -15.311 1.00 40.38 84 CYS A CA 1
ATOM 631 C C . CYS A 1 84 ? 23.628 -1.776 -14.852 1.00 40.38 84 CYS A C 1
ATOM 633 O O . CYS A 1 84 ? 22.521 -1.407 -15.233 1.00 40.38 84 CYS A O 1
ATOM 635 N N . PRO A 1 85 ? 24.428 -1.048 -14.065 1.00 48.97 85 PRO A N 1
ATOM 636 C CA . PRO A 1 85 ? 24.359 -1.143 -12.615 1.00 48.97 85 PRO A CA 1
ATOM 637 C C . PRO A 1 85 ? 22.993 -0.657 -12.097 1.00 48.97 85 PRO A C 1
ATOM 639 O O . PRO A 1 85 ? 22.638 0.508 -12.247 1.00 48.97 85 PRO A O 1
ATOM 642 N N . VAL A 1 86 ? 22.275 -1.543 -11.399 1.00 50.31 86 VAL A N 1
ATOM 643 C CA . VAL A 1 86 ? 21.076 -1.219 -10.592 1.00 50.31 86 VAL A CA 1
ATOM 644 C C . VAL A 1 86 ? 21.301 0.034 -9.725 1.00 50.31 86 VAL A C 1
ATOM 646 O O . VAL A 1 86 ? 20.378 0.800 -9.495 1.00 50.31 86 VAL A O 1
ATOM 649 N N . PHE A 1 87 ? 22.549 0.293 -9.333 1.00 48.09 87 PHE A N 1
ATOM 650 C CA . PHE A 1 87 ? 22.969 1.435 -8.525 1.00 48.09 87 PHE A CA 1
ATOM 651 C C . PHE A 1 87 ? 22.681 2.822 -9.129 1.00 48.09 87 PHE A C 1
ATOM 653 O O . PHE A 1 87 ? 22.523 3.768 -8.374 1.00 48.09 87 PHE A O 1
ATOM 660 N N . SER A 1 88 ? 22.612 2.961 -10.459 1.00 49.47 88 SER A N 1
ATOM 661 C CA . SER A 1 88 ? 22.358 4.260 -11.113 1.00 49.47 88 SER A CA 1
ATOM 662 C C . SER A 1 88 ? 20.885 4.502 -11.454 1.00 49.47 88 SER A C 1
ATOM 664 O O . SER A 1 88 ? 20.526 5.622 -11.796 1.00 49.47 88 SER A O 1
ATOM 666 N N . ALA A 1 89 ? 20.066 3.445 -11.434 1.00 49.75 89 ALA A N 1
ATOM 667 C CA . ALA A 1 89 ? 18.647 3.487 -11.794 1.00 49.75 89 ALA A CA 1
ATOM 668 C C . ALA A 1 89 ? 17.721 3.362 -10.578 1.00 49.75 89 ALA A C 1
ATOM 670 O O . ALA A 1 89 ? 16.559 3.742 -10.663 1.00 49.75 89 ALA A O 1
ATOM 671 N N . LEU A 1 90 ? 18.219 2.852 -9.445 1.00 53.16 90 LEU A N 1
ATOM 672 C CA . LEU A 1 90 ? 17.602 3.159 -8.158 1.00 53.16 90 LEU A CA 1
ATOM 673 C C . LEU A 1 90 ? 17.597 4.684 -7.998 1.00 53.16 90 LEU A C 1
ATOM 675 O O . LEU A 1 90 ? 18.545 5.305 -8.481 1.00 53.16 90 LEU A O 1
ATOM 679 N N . PRO A 1 91 ? 16.568 5.279 -7.371 1.00 47.25 91 PRO A N 1
ATOM 680 C CA . PRO A 1 91 ? 16.525 6.713 -7.100 1.00 47.25 91 PRO A CA 1
ATOM 681 C C . PRO A 1 91 ? 17.832 7.116 -6.408 1.00 47.25 91 PRO A C 1
ATOM 683 O O . PRO A 1 91 ? 18.063 6.825 -5.234 1.00 47.25 91 PRO A O 1
ATOM 686 N N . GLY A 1 92 ? 18.746 7.658 -7.213 1.00 40.97 92 GLY A N 1
ATOM 687 C CA . GLY A 1 92 ? 20.078 8.039 -6.798 1.00 40.97 92 GLY A CA 1
ATOM 688 C C . GLY A 1 92 ? 19.930 9.202 -5.843 1.00 40.97 92 GLY A C 1
ATOM 689 O O . GLY A 1 92 ? 19.317 10.202 -6.198 1.00 40.97 92 GLY A O 1
ATOM 690 N N . GLU A 1 93 ? 20.474 9.020 -4.643 1.00 42.62 93 GLU A N 1
ATOM 691 C CA . GLU A 1 93 ? 20.550 10.031 -3.588 1.00 42.62 93 GLU A CA 1
ATOM 692 C C . GLU A 1 93 ? 19.187 10.491 -3.054 1.00 42.62 93 GLU A C 1
ATOM 694 O O . GLU A 1 93 ? 18.858 11.673 -3.025 1.00 42.62 93 GLU A O 1
ATOM 699 N N . LEU A 1 94 ? 18.399 9.548 -2.536 1.00 42.38 94 LEU A N 1
ATOM 700 C CA . LEU A 1 94 ? 17.452 9.911 -1.484 1.00 42.38 94 LEU A CA 1
ATOM 701 C C . LEU A 1 94 ? 18.279 10.246 -0.234 1.00 42.38 94 LEU A C 1
ATOM 703 O O . LEU A 1 94 ? 18.996 9.390 0.279 1.00 42.38 94 LEU A O 1
ATOM 707 N N . GLU A 1 95 ? 18.186 11.481 0.268 1.00 38.00 95 GLU A N 1
ATOM 708 C CA . GLU A 1 95 ? 18.821 11.938 1.523 1.00 38.00 95 GLU A CA 1
ATOM 709 C C . GLU A 1 95 ? 18.374 11.142 2.774 1.00 38.00 95 GLU A C 1
ATOM 711 O O . GLU A 1 95 ? 18.790 11.413 3.899 1.00 38.00 95 GLU A O 1
ATOM 716 N N . THR A 1 96 ? 17.524 10.135 2.593 1.00 43.06 96 THR A N 1
ATOM 717 C CA . THR A 1 96 ? 16.927 9.284 3.616 1.00 43.06 96 THR A CA 1
ATOM 718 C C . THR A 1 96 ? 17.462 7.859 3.459 1.00 43.06 96 THR A C 1
ATOM 720 O O . THR A 1 96 ? 17.407 7.273 2.381 1.00 43.06 96 THR A O 1
ATOM 723 N N . GLY A 1 97 ? 18.041 7.309 4.533 1.00 38.00 97 GLY A N 1
ATOM 724 C CA . GLY A 1 97 ? 18.780 6.037 4.564 1.00 38.00 97 GLY A CA 1
ATOM 725 C C . GLY A 1 97 ? 17.930 4.783 4.320 1.00 38.00 97 GLY A C 1
ATOM 726 O O . GLY A 1 97 ? 17.782 3.947 5.210 1.00 38.00 97 GLY A O 1
ATOM 727 N N . MET A 1 98 ? 17.383 4.638 3.115 1.00 42.59 98 MET A N 1
ATOM 728 C CA . MET A 1 98 ? 16.540 3.517 2.712 1.00 42.59 98 MET A CA 1
ATOM 729 C C . MET A 1 98 ? 17.395 2.286 2.366 1.00 42.59 98 MET A C 1
ATOM 731 O O . MET A 1 98 ? 18.367 2.367 1.614 1.00 42.59 98 MET A O 1
ATOM 735 N N . VAL A 1 99 ? 17.039 1.118 2.910 1.00 46.62 99 VAL A N 1
ATOM 736 C CA . VAL A 1 99 ? 17.738 -0.150 2.640 1.00 46.62 99 VAL A CA 1
ATOM 737 C C . VAL A 1 99 ? 17.086 -0.852 1.450 1.00 46.62 99 VAL A C 1
ATOM 739 O O . VAL A 1 99 ? 15.958 -1.328 1.546 1.00 46.62 99 VAL A O 1
ATOM 742 N N . ALA A 1 100 ? 17.811 -0.967 0.335 1.00 48.66 100 ALA A N 1
ATOM 743 C CA . ALA A 1 100 ? 17.403 -1.787 -0.803 1.00 48.66 100 ALA A CA 1
ATOM 744 C C . ALA A 1 100 ? 17.958 -3.215 -0.664 1.00 48.66 100 ALA A C 1
ATOM 746 O O . ALA A 1 100 ? 19.169 -3.415 -0.560 1.00 48.66 100 ALA A O 1
ATOM 747 N N . VAL A 1 101 ? 17.083 -4.224 -0.696 1.00 49.09 101 VAL A N 1
ATOM 748 C CA . VAL A 1 101 ? 17.478 -5.641 -0.676 1.00 49.09 101 VAL A CA 1
ATOM 749 C C . VAL A 1 101 ? 17.298 -6.233 -2.070 1.00 49.09 101 VAL A C 1
ATOM 751 O O . VAL A 1 101 ? 16.195 -6.261 -2.608 1.00 49.09 101 VAL A O 1
ATOM 754 N N . ASN A 1 102 ? 18.389 -6.727 -2.657 1.00 47.53 102 ASN A N 1
ATOM 755 C CA . ASN A 1 102 ? 18.361 -7.455 -3.923 1.00 47.53 102 ASN A CA 1
ATOM 756 C C . ASN A 1 102 ? 18.290 -8.964 -3.654 1.00 47.53 102 ASN A C 1
ATOM 758 O O . ASN A 1 102 ? 19.157 -9.513 -2.974 1.00 47.53 102 ASN A O 1
ATOM 762 N N . VAL A 1 103 ? 17.286 -9.640 -4.215 1.00 51.81 103 VAL A N 1
ATOM 763 C CA . VAL A 1 103 ? 17.155 -11.100 -4.163 1.00 51.81 103 VAL A CA 1
ATOM 764 C C . VAL A 1 103 ? 17.347 -11.650 -5.574 1.00 51.81 103 VAL A C 1
ATOM 766 O O . VAL A 1 103 ? 16.468 -11.537 -6.424 1.00 51.81 103 VAL A O 1
ATOM 769 N N . GLY A 1 104 ? 18.512 -12.251 -5.828 1.00 50.16 104 GLY A N 1
ATOM 770 C CA . GLY A 1 104 ? 18.864 -12.845 -7.118 1.00 50.16 104 GLY A CA 1
ATOM 771 C C . GLY A 1 104 ? 19.428 -14.255 -6.959 1.00 50.16 104 GLY A C 1
ATOM 772 O O . GLY A 1 104 ? 20.250 -14.511 -6.086 1.00 50.16 104 GLY A O 1
ATOM 773 N N . SER A 1 105 ? 19.018 -15.177 -7.830 1.00 44.91 105 SER A N 1
ATOM 774 C CA . SER A 1 105 ? 19.436 -16.589 -7.803 1.00 44.91 105 SER A CA 1
ATOM 775 C C . SER A 1 105 ? 20.774 -16.866 -8.506 1.00 44.91 105 SER A C 1
ATOM 777 O O . SER A 1 105 ? 21.195 -18.019 -8.600 1.00 44.91 105 SER A O 1
ATOM 779 N N . ARG A 1 106 ? 21.464 -15.834 -9.022 1.00 44.03 106 ARG A N 1
ATOM 780 C CA . ARG A 1 106 ? 22.699 -15.999 -9.806 1.00 44.03 106 ARG A CA 1
ATOM 781 C C . ARG A 1 106 ? 23.716 -14.885 -9.531 1.00 44.03 106 ARG A C 1
ATOM 783 O O . ARG A 1 106 ? 23.711 -13.848 -10.186 1.00 44.03 106 ARG A O 1
ATOM 790 N N . LEU A 1 107 ? 24.624 -15.125 -8.584 1.00 44.34 107 LEU A N 1
ATOM 791 C CA . LEU A 1 107 ? 25.806 -14.289 -8.343 1.00 44.34 107 LEU A CA 1
ATOM 792 C C . LEU A 1 107 ? 26.965 -14.803 -9.205 1.00 44.34 107 LEU A C 1
ATOM 794 O O . LEU A 1 107 ? 27.763 -15.623 -8.769 1.00 44.34 107 LEU A O 1
ATOM 798 N N . SER A 1 108 ? 27.044 -14.368 -10.463 1.00 48.22 108 SER A N 1
ATOM 799 C CA . SER A 1 108 ? 28.149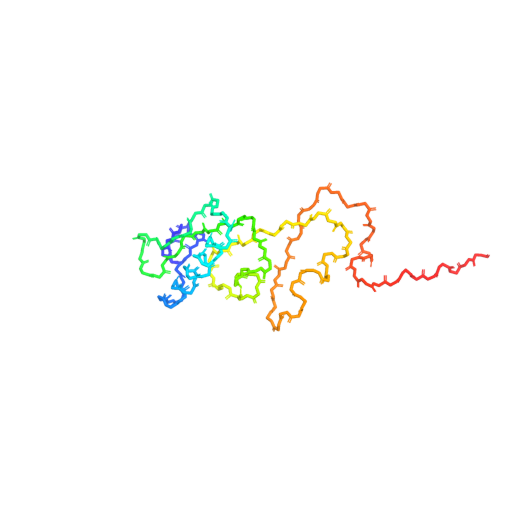 -14.758 -11.356 1.00 48.22 108 SER A CA 1
ATOM 800 C C . SER A 1 108 ? 29.351 -13.809 -11.293 1.00 48.22 108 SER A C 1
ATOM 802 O O . SER A 1 108 ? 30.278 -13.961 -12.087 1.00 48.22 108 SER A O 1
ATOM 804 N N . LYS A 1 109 ? 29.336 -12.801 -10.410 1.00 46.34 109 LYS A N 1
ATOM 805 C CA . LYS A 1 109 ? 30.414 -11.813 -10.277 1.00 46.34 109 LYS A CA 1
ATOM 806 C C . LYS A 1 109 ? 30.905 -11.701 -8.829 1.00 46.34 109 LYS A C 1
ATOM 808 O O . LYS A 1 109 ? 30.095 -11.797 -7.909 1.00 46.34 109 LYS A O 1
ATOM 813 N N . PRO A 1 110 ? 32.219 -11.515 -8.622 1.00 48.00 110 PRO A N 1
ATOM 814 C CA . PRO A 1 110 ? 32.817 -11.445 -7.293 1.00 48.00 110 PRO A CA 1
ATOM 815 C C . PRO A 1 110 ? 32.421 -10.167 -6.533 1.00 48.00 110 PRO A C 1
ATOM 817 O O . PRO A 1 110 ? 32.164 -9.123 -7.132 1.00 48.00 110 PRO A O 1
ATOM 820 N N . LEU A 1 111 ? 32.403 -10.263 -5.197 1.00 44.97 111 LEU A N 1
ATOM 821 C CA . LEU A 1 111 ? 31.854 -9.267 -4.263 1.00 44.97 111 LEU A CA 1
ATOM 822 C C . LEU A 1 111 ? 32.444 -7.850 -4.419 1.00 44.97 111 LEU A C 1
ATOM 824 O O . LEU A 1 111 ? 31.725 -6.868 -4.260 1.00 44.97 111 LEU A O 1
ATOM 828 N N . TRP A 1 112 ? 33.721 -7.732 -4.795 1.00 46.66 112 TRP A N 1
ATOM 829 C CA . TRP A 1 112 ? 34.404 -6.444 -4.985 1.00 46.66 112 TRP A CA 1
ATOM 830 C C . TRP A 1 112 ? 33.797 -5.592 -6.114 1.00 46.66 112 TRP A C 1
ATOM 832 O O . TRP A 1 112 ? 33.835 -4.366 -6.042 1.00 46.66 112 TRP A O 1
ATOM 842 N N . TRP A 1 113 ? 33.140 -6.221 -7.099 1.00 39.16 113 TRP A N 1
ATOM 843 C CA . TRP A 1 113 ? 32.427 -5.521 -8.177 1.00 39.16 113 TRP A CA 1
ATOM 844 C C . TRP A 1 113 ? 31.219 -4.726 -7.658 1.00 39.16 113 TRP A C 1
ATOM 846 O O . TRP A 1 113 ? 30.827 -3.729 -8.257 1.00 39.16 113 TRP A O 1
ATOM 856 N N . TYR A 1 114 ? 30.628 -5.161 -6.541 1.00 47.59 114 TYR A N 1
ATOM 857 C CA . TYR A 1 114 ? 29.465 -4.516 -5.930 1.00 47.59 114 TYR A CA 1
ATOM 858 C C . TYR A 1 114 ? 29.839 -3.363 -4.992 1.00 47.59 114 TYR A C 1
ATOM 860 O O . TYR A 1 114 ? 28.992 -2.527 -4.706 1.00 47.59 114 TYR A O 1
ATOM 868 N N . GLN A 1 115 ? 31.091 -3.300 -4.530 1.00 41.62 115 GLN A N 1
ATOM 869 C CA . GLN A 1 115 ? 31.567 -2.273 -3.593 1.00 41.62 115 GLN A CA 1
ATOM 870 C C . GLN A 1 115 ? 32.264 -1.093 -4.288 1.00 41.62 115 GLN A C 1
ATOM 872 O O . GLN A 1 115 ? 32.727 -0.179 -3.615 1.00 41.62 115 GLN A O 1
ATOM 877 N N . GLY A 1 116 ? 32.379 -1.108 -5.623 1.00 40.66 116 GLY A N 1
ATOM 878 C CA . GLY A 1 116 ? 33.088 -0.062 -6.369 1.00 40.66 116 GLY A CA 1
ATOM 879 C C . GLY A 1 116 ? 34.601 -0.024 -6.110 1.00 40.66 116 GLY A C 1
ATOM 880 O O . GLY A 1 116 ? 35.252 0.956 -6.458 1.00 40.66 116 GLY A O 1
ATOM 881 N N . ILE A 1 117 ? 35.171 -1.078 -5.516 1.00 48.47 117 ILE A N 1
ATOM 882 C CA . ILE A 1 117 ? 36.602 -1.174 -5.216 1.00 48.47 117 ILE A CA 1
ATOM 883 C C . ILE A 1 117 ? 37.286 -1.844 -6.417 1.00 48.47 117 ILE A C 1
ATOM 885 O O . ILE A 1 117 ? 36.979 -3.006 -6.711 1.00 48.47 117 ILE A O 1
ATOM 889 N N . PRO A 1 118 ? 38.189 -1.155 -7.142 1.00 47.47 118 PRO A N 1
ATOM 890 C CA . PRO A 1 118 ? 38.921 -1.782 -8.233 1.00 47.47 118 PRO A CA 1
ATOM 891 C C . PRO A 1 118 ? 39.794 -2.924 -7.688 1.00 47.47 118 PRO A C 1
ATOM 893 O O . PRO A 1 118 ? 40.314 -2.824 -6.573 1.00 47.47 118 PRO A O 1
ATOM 896 N N . PRO A 1 119 ? 39.973 -4.019 -8.446 1.00 49.72 119 PRO A N 1
ATOM 897 C CA . PRO A 1 119 ? 40.838 -5.104 -8.015 1.00 49.72 119 PRO A CA 1
ATOM 898 C C . PRO A 1 119 ? 42.267 -4.568 -7.869 1.00 49.72 119 PRO A C 1
ATOM 900 O O . PRO A 1 119 ? 42.764 -3.868 -8.752 1.00 49.72 119 PRO A O 1
ATOM 903 N N . ALA A 1 120 ? 42.929 -4.888 -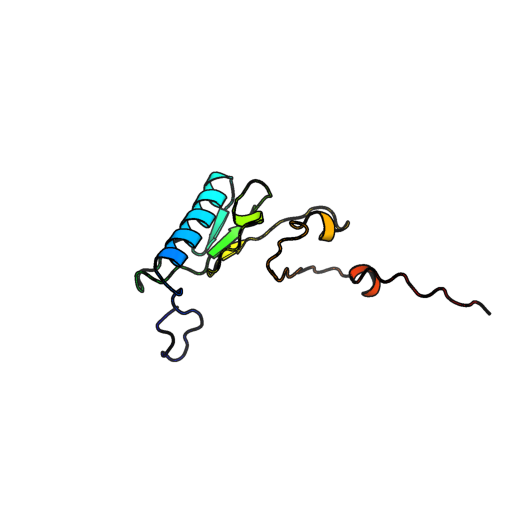6.755 1.00 55.22 120 ALA A N 1
ATOM 904 C CA . ALA A 1 120 ? 44.347 -4.594 -6.596 1.00 55.22 120 ALA A CA 1
ATOM 905 C C . ALA A 1 120 ? 45.119 -5.274 -7.738 1.00 55.22 120 ALA A C 1
ATOM 907 O O . ALA A 1 120 ? 44.952 -6.476 -7.964 1.00 55.22 120 ALA A O 1
ATOM 908 N N . SER A 1 121 ? 45.918 -4.499 -8.480 1.00 52.69 121 SER A N 1
ATOM 909 C CA . SER A 1 121 ? 46.735 -5.023 -9.578 1.00 52.69 121 SER A CA 1
ATOM 910 C C . SER A 1 121 ? 47.574 -6.203 -9.086 1.00 52.69 121 SER A C 1
ATOM 912 O O . SER A 1 121 ? 48.274 -6.059 -8.079 1.00 52.69 121 SER A O 1
ATOM 914 N N . PRO A 1 122 ? 47.558 -7.355 -9.776 1.00 50.00 122 PRO A N 1
ATOM 915 C CA . PRO A 1 122 ? 48.495 -8.414 -9.468 1.00 50.00 122 PRO A CA 1
ATOM 916 C C . PRO A 1 122 ? 49.895 -7.922 -9.843 1.00 50.00 122 PRO A C 1
ATOM 918 O O . PRO A 1 122 ? 50.202 -7.725 -11.019 1.00 50.00 122 PRO A O 1
ATOM 921 N N . HIS A 1 123 ? 50.748 -7.705 -8.842 1.00 45.22 123 HIS A N 1
ATOM 922 C CA . HIS A 1 123 ? 52.187 -7.689 -9.064 1.00 45.22 123 HIS A CA 1
ATOM 923 C C . HIS A 1 123 ? 52.565 -9.074 -9.602 1.00 45.22 123 HIS A C 1
ATOM 925 O O . HIS A 1 123 ? 52.431 -10.075 -8.898 1.00 45.22 123 HIS A O 1
ATOM 931 N N . GLY A 1 124 ? 52.912 -9.131 -10.888 1.00 45.72 124 GLY A N 1
ATOM 932 C CA . GLY A 1 124 ? 53.372 -10.354 -11.539 1.00 45.72 124 GLY A CA 1
ATOM 933 C C . GLY A 1 124 ? 54.738 -10.803 -11.004 1.00 45.72 124 GLY A C 1
ATOM 934 O O . GLY A 1 124 ? 55.460 -9.972 -10.444 1.00 45.72 124 GLY A O 1
ATOM 935 N N . PRO A 1 125 ? 55.082 -12.095 -11.148 1.00 47.97 125 PRO A N 1
ATOM 936 C CA . PRO A 1 125 ? 56.450 -12.575 -10.972 1.00 47.97 125 PRO A CA 1
ATOM 937 C C . PRO A 1 125 ? 57.378 -12.102 -12.100 1.00 47.97 125 PRO A C 1
ATOM 939 O O . PRO A 1 125 ? 56.889 -11.914 -13.240 1.00 47.97 125 PRO A O 1
#

Secondary structure (DSSP, 8-state):
---TTSTT-S----SSHHHHHHHHHHHHHHHHTT-EEEE--SB-TT-TT-B--EEEEEE-TTSGGGTS---SSEEEEEP-S--S-HHHHS-TT-SS--------S---S-GGGGTT-PPPP----